Protein AF-A0A2N2K8C2-F1 (afdb_monomer_lite)

pLDDT: mean 81.45, std 14.17, range [36.5, 98.0]

Sequence (180 aa):
MDITVNGSLMTVSITGNYFSAGITYNNNYFTPGDLYINPTGWITTGTGPNYGNDTFNSNEGWSLVVTSQGVYHLDYSQIQFTEAPSGWYYRANQAWRGGATGDMLSEVDYSINDTGVSYTFDTAGLYLGNKFGLHWTMRCGNDVIEGLDPIPPVPEPATLLLLGLGLLGLGVASRKKFKK

Foldseek 3Di:
DDWDDDPQKIKDKDFDAQAVVADQDPNDGKHWFKKWKQLVAFDFPDDDPPSLATADDDVRRTFWIGDCFAIATFDPVFFDWADDDPPDDARTRAGGYTRGDDDGPWGWDWDIDRTIIMTIIGNVPVNRDQHMKMWTDMNNRRDIDMGDPGDDDDPDPCVVVVVVVVVVVVVVVVVVVPPD

Secondary structure (DSSP, 8-state):
-EEEEETTEEEEEEE-SSSTT-EEETTEEE----EEEETT-------STT-TT----GGGT--EEEETTEEEEEEEEEEEEP---TT-----S-EEEEEEEEEEEE-EEEEEETTEEEEEEE-TTS---SS-EEEEE-TT-S-EEE---PPPPPPPPTHHHHHHHHHHHHHHHHHHHS--

Radius of gyration: 21.63 Å; chains: 1; bounding box: 63×31×73 Å

Structure (mmCIF, N/CA/C/O backbone):
data_AF-A0A2N2K8C2-F1
#
_entry.id   AF-A0A2N2K8C2-F1
#
loop_
_atom_site.group_PDB
_atom_site.id
_atom_site.type_symbol
_atom_site.label_atom_id
_atom_site.label_alt_id
_atom_site.label_comp_id
_atom_site.label_asym_id
_atom_site.label_entity_id
_atom_site.label_seq_id
_atom_site.pdbx_PDB_ins_code
_atom_site.Cartn_x
_atom_site.Cartn_y
_atom_site.Cartn_z
_atom_site.occupancy
_atom_site.B_iso_or_equiv
_atom_site.auth_seq_id
_atom_site.auth_comp_id
_atom_site.auth_asym_id
_atom_site.auth_atom_id
_atom_site.pdbx_PDB_model_num
ATOM 1 N N . MET A 1 1 ? 4.049 9.753 3.220 1.00 84.81 1 MET A N 1
ATOM 2 C CA . MET A 1 1 ? 2.858 8.922 3.468 1.00 84.81 1 MET A CA 1
ATOM 3 C C . MET A 1 1 ? 2.288 9.373 4.788 1.00 84.81 1 MET A C 1
ATOM 5 O O . MET A 1 1 ? 3.036 9.432 5.755 1.00 84.81 1 MET A O 1
ATOM 9 N N . ASP A 1 2 ? 1.007 9.708 4.792 1.00 87.31 2 ASP A N 1
ATOM 10 C CA . ASP A 1 2 ? 0.255 10.155 5.956 1.00 87.31 2 ASP A CA 1
ATOM 11 C C . ASP A 1 2 ? -0.848 9.146 6.253 1.00 87.31 2 ASP A C 1
ATOM 13 O O . ASP A 1 2 ? -1.480 8.619 5.334 1.00 87.31 2 ASP A O 1
ATOM 17 N N . ILE A 1 3 ? -1.080 8.882 7.538 1.00 85.75 3 ILE A N 1
ATOM 18 C CA . ILE A 1 3 ? -2.105 7.937 7.980 1.00 85.75 3 ILE A CA 1
ATOM 19 C C . ILE A 1 3 ? -3.050 8.617 8.940 1.00 85.75 3 ILE A C 1
ATOM 21 O O . ILE A 1 3 ? -2.631 9.226 9.922 1.00 85.75 3 ILE A O 1
ATOM 25 N N . THR A 1 4 ? -4.338 8.453 8.672 1.00 88.50 4 THR A N 1
ATOM 26 C CA . THR A 1 4 ? -5.406 8.838 9.588 1.00 88.50 4 THR A CA 1
ATOM 27 C C . THR A 1 4 ? -6.192 7.597 9.974 1.00 88.50 4 THR A C 1
ATOM 29 O O . THR A 1 4 ? -6.599 6.828 9.108 1.00 88.50 4 THR A O 1
ATOM 32 N N . VAL A 1 5 ? -6.413 7.405 11.273 1.00 85.31 5 VAL A N 1
ATOM 33 C CA . VAL A 1 5 ? -7.253 6.324 11.803 1.00 85.31 5 VAL A CA 1
ATOM 34 C C . VAL A 1 5 ? -8.433 6.952 12.536 1.00 85.31 5 VAL A C 1
ATOM 36 O O . VAL A 1 5 ? -8.239 7.766 13.440 1.00 85.31 5 VAL A O 1
ATOM 39 N N . ASN A 1 6 ? -9.654 6.587 12.147 1.00 86.56 6 ASN A N 1
ATOM 40 C CA . ASN A 1 6 ? -10.889 7.016 12.800 1.00 86.56 6 ASN A CA 1
ATOM 41 C C . ASN A 1 6 ? -11.775 5.797 13.081 1.00 86.56 6 ASN A C 1
ATOM 43 O O . ASN A 1 6 ? -12.447 5.273 12.192 1.00 86.56 6 ASN A O 1
ATOM 47 N N . GLY A 1 7 ? -11.753 5.324 14.329 1.00 86.69 7 GLY A N 1
ATOM 48 C CA . GLY A 1 7 ? -12.358 4.041 14.677 1.00 86.69 7 GLY A CA 1
ATOM 49 C C . GLY A 1 7 ? -11.616 2.902 13.980 1.00 86.69 7 GLY A C 1
ATOM 50 O O . GLY A 1 7 ? -10.413 2.753 14.177 1.00 86.69 7 GLY A O 1
ATOM 51 N N . SER A 1 8 ? -12.330 2.115 13.175 1.00 89.62 8 SER A N 1
ATOM 52 C CA . SER A 1 8 ? -11.749 1.032 12.377 1.00 89.62 8 SER A CA 1
ATOM 53 C C . SER A 1 8 ? -11.373 1.454 10.953 1.00 89.62 8 SER A C 1
ATOM 55 O O . SER A 1 8 ? -10.674 0.711 10.271 1.00 89.62 8 SER A O 1
ATOM 57 N N . LEU A 1 9 ? -11.760 2.651 10.506 1.00 92.25 9 LEU A N 1
ATOM 58 C CA . LEU A 1 9 ? -11.375 3.157 9.191 1.00 92.25 9 LEU A CA 1
ATOM 59 C C . LEU A 1 9 ? -9.948 3.701 9.225 1.00 92.25 9 LEU A C 1
ATOM 61 O O . LEU A 1 9 ? -9.626 4.593 10.017 1.00 92.25 9 LEU A O 1
ATOM 65 N N . MET A 1 10 ? -9.111 3.181 8.334 1.00 91.81 10 MET A N 1
ATOM 66 C CA . MET A 1 10 ? -7.759 3.662 8.087 1.00 91.81 10 MET A CA 1
ATOM 67 C C . MET A 1 10 ? -7.702 4.305 6.710 1.00 91.81 10 MET A C 1
ATOM 69 O O . MET A 1 10 ? -8.059 3.678 5.717 1.00 91.81 10 MET A O 1
ATOM 73 N N . THR A 1 11 ? -7.202 5.534 6.657 1.00 93.88 11 THR A N 1
ATOM 74 C CA . THR A 1 11 ? -6.870 6.230 5.417 1.00 93.88 11 THR A CA 1
ATOM 75 C C . THR A 1 11 ? -5.360 6.352 5.311 1.00 93.88 11 THR A C 1
ATOM 77 O O . THR A 1 11 ? -4.728 6.969 6.170 1.00 93.88 11 THR A O 1
ATOM 80 N N . VAL A 1 12 ? -4.789 5.804 4.242 1.00 92.44 12 VAL A N 1
ATOM 81 C CA . VAL A 1 12 ? -3.376 5.944 3.880 1.00 92.44 12 VAL A CA 1
ATOM 82 C C . VAL A 1 12 ? -3.284 6.847 2.661 1.00 92.44 12 VAL A C 1
ATOM 84 O O . VAL A 1 12 ? -3.757 6.494 1.584 1.00 92.44 12 VAL A O 1
ATOM 87 N N . SER A 1 13 ? -2.679 8.017 2.840 1.00 91.81 13 SER A N 1
ATOM 88 C CA . SER A 1 13 ? -2.449 9.002 1.784 1.00 91.81 13 SER A CA 1
ATOM 89 C C . SER A 1 13 ? -0.971 9.058 1.426 1.00 91.81 13 SER A C 1
ATOM 91 O O . SER A 1 13 ? -0.103 9.230 2.283 1.00 91.81 13 SER A O 1
ATOM 93 N N . ILE A 1 14 ? -0.663 8.945 0.144 1.00 89.19 14 ILE A N 1
ATOM 94 C CA . ILE A 1 14 ? 0.683 9.144 -0.381 1.00 89.19 14 ILE A CA 1
ATOM 95 C C . ILE A 1 14 ? 0.620 10.345 -1.312 1.00 89.19 14 ILE A C 1
ATOM 97 O O . ILE A 1 14 ? -0.062 10.319 -2.333 1.00 89.19 14 ILE A O 1
ATOM 101 N N . THR A 1 15 ? 1.317 11.406 -0.923 1.00 86.56 15 THR A N 1
ATOM 102 C 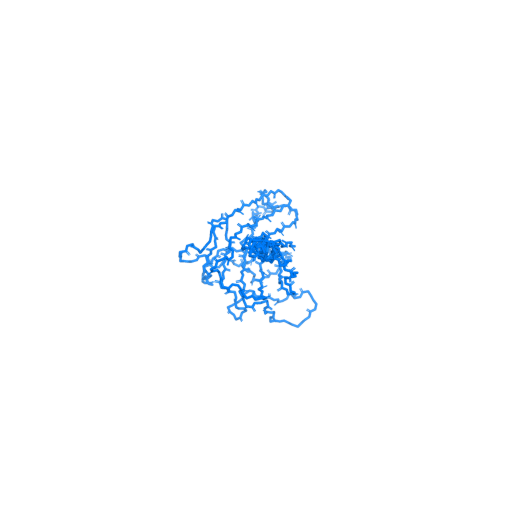CA . THR A 1 15 ? 1.398 12.655 -1.672 1.00 86.56 15 THR A CA 1
ATOM 103 C C . THR A 1 15 ? 2.717 12.736 -2.422 1.00 86.56 15 THR A C 1
ATOM 105 O O . THR A 1 15 ? 3.762 12.271 -1.962 1.00 86.56 15 THR A O 1
ATOM 108 N N . GLY A 1 16 ? 2.663 13.331 -3.602 1.00 79.75 16 GLY A N 1
ATOM 109 C CA . GLY A 1 16 ? 3.806 13.536 -4.474 1.00 79.75 16 GLY A CA 1
ATOM 110 C C . GLY A 1 16 ? 3.323 13.965 -5.849 1.00 79.75 16 GLY A C 1
ATOM 111 O O . GLY A 1 16 ? 2.142 14.224 -6.050 1.00 79.75 16 GLY A O 1
ATOM 112 N N . ASN A 1 17 ? 4.227 14.051 -6.812 1.00 71.12 17 ASN A N 1
ATOM 113 C CA . ASN A 1 17 ? 3.847 14.422 -8.171 1.00 71.12 17 ASN A CA 1
ATOM 114 C C . ASN A 1 17 ? 3.620 13.168 -9.026 1.00 71.12 17 ASN A C 1
ATOM 116 O O . ASN A 1 17 ? 4.231 12.130 -8.780 1.00 71.12 17 ASN A O 1
ATOM 120 N N . TYR A 1 18 ? 2.808 13.307 -10.078 1.00 66.56 18 TYR A N 1
ATOM 121 C CA . TYR A 1 18 ? 2.665 12.343 -11.179 1.00 66.56 18 TYR A CA 1
ATOM 122 C C . TYR A 1 18 ? 1.898 11.044 -10.865 1.00 66.56 18 TYR A C 1
ATOM 124 O O . TYR A 1 18 ? 2.200 9.987 -11.422 1.00 66.56 18 TYR A O 1
ATOM 132 N N . PHE A 1 19 ? 0.874 11.116 -10.011 1.00 70.88 19 PHE A N 1
ATOM 133 C CA . PHE A 1 19 ? 0.063 9.950 -9.645 1.00 70.88 19 PHE A CA 1
ATOM 134 C C . PHE A 1 19 ? -1.021 9.610 -10.692 1.00 70.88 19 PHE A C 1
ATOM 136 O O . PHE A 1 19 ? -0.957 8.523 -11.263 1.00 70.88 19 PHE A O 1
ATOM 143 N N . SER A 1 20 ? -1.979 10.496 -11.016 1.00 60.31 20 SER A N 1
ATOM 144 C CA . SER A 1 20 ? -3.108 10.115 -11.901 1.00 60.31 20 SER A CA 1
ATOM 145 C C . SER A 1 20 ? -2.798 9.968 -13.381 1.00 60.31 20 SER A C 1
ATOM 147 O O . SER A 1 20 ? -3.403 9.124 -14.036 1.00 60.31 20 SER A O 1
ATOM 149 N N . ALA A 1 21 ? -1.866 10.742 -13.930 1.00 57.12 21 ALA A N 1
ATOM 150 C CA . ALA A 1 21 ? -1.496 10.570 -15.331 1.00 57.12 21 ALA A CA 1
ATOM 151 C C . ALA A 1 21 ? -0.662 9.298 -15.563 1.00 57.12 21 ALA A C 1
ATOM 153 O O . ALA A 1 21 ? -0.541 8.856 -16.706 1.00 57.12 21 ALA A O 1
ATOM 154 N N . GLY A 1 22 ? -0.075 8.716 -14.507 1.00 61.22 22 GLY A N 1
ATOM 155 C CA . GLY A 1 22 ? 1.145 7.922 -14.622 1.00 61.22 22 GLY A CA 1
ATOM 156 C C . GLY A 1 22 ? 2.299 8.759 -15.193 1.00 61.22 22 GLY A C 1
ATOM 157 O O . GLY A 1 22 ? 2.111 9.838 -15.758 1.00 61.22 22 GLY A O 1
ATOM 158 N N . ILE A 1 23 ? 3.530 8.282 -15.067 1.00 62.56 23 ILE A N 1
ATOM 159 C CA . ILE A 1 23 ? 4.675 8.921 -15.721 1.00 62.56 23 ILE A CA 1
ATOM 160 C C . ILE A 1 23 ? 4.899 8.213 -17.047 1.00 62.56 23 ILE A C 1
ATOM 162 O O . ILE A 1 23 ? 5.149 7.011 -17.068 1.00 62.56 23 ILE A O 1
ATOM 166 N N . THR A 1 24 ? 4.852 8.954 -18.155 1.00 66.94 24 THR A N 1
ATOM 167 C CA . THR A 1 24 ? 5.461 8.489 -19.406 1.00 66.94 24 THR A CA 1
ATOM 168 C C . THR A 1 24 ? 6.840 9.111 -19.532 1.00 66.94 24 THR A C 1
ATOM 170 O O . THR A 1 24 ? 6.961 10.327 -19.668 1.00 66.94 24 THR A O 1
ATOM 173 N N . TYR A 1 25 ? 7.885 8.292 -19.517 1.00 60.19 25 TYR A N 1
ATOM 174 C CA . TYR A 1 25 ? 9.244 8.750 -19.791 1.00 60.19 25 TYR A CA 1
ATOM 175 C C . TYR A 1 25 ? 9.962 7.729 -20.675 1.00 60.19 25 TYR A C 1
ATOM 177 O O . TYR A 1 25 ? 9.934 6.532 -20.397 1.00 60.19 25 TYR A O 1
ATOM 185 N N . ASN A 1 26 ? 10.599 8.188 -21.758 1.00 63.97 26 ASN A N 1
ATOM 186 C CA . ASN A 1 26 ? 11.244 7.331 -22.766 1.00 63.97 26 ASN A CA 1
ATOM 187 C C . ASN A 1 26 ? 10.359 6.144 -23.206 1.00 63.97 26 ASN A C 1
ATOM 189 O O . ASN A 1 26 ? 10.808 5.001 -23.197 1.00 63.97 26 ASN A O 1
ATOM 193 N N . ASN A 1 27 ? 9.091 6.407 -23.548 1.00 69.81 27 ASN A N 1
ATOM 194 C CA . ASN A 1 27 ? 8.082 5.408 -23.946 1.00 69.81 27 ASN A CA 1
ATOM 195 C C . ASN A 1 27 ? 7.728 4.345 -22.884 1.00 69.81 27 ASN A C 1
ATOM 197 O O . ASN A 1 27 ? 7.052 3.371 -23.208 1.00 69.81 27 ASN A O 1
ATOM 201 N N . ASN A 1 28 ? 8.139 4.520 -21.626 1.00 62.94 28 ASN A N 1
ATOM 202 C CA . ASN A 1 28 ? 7.739 3.657 -20.517 1.00 62.94 28 ASN A CA 1
ATOM 203 C C . ASN A 1 28 ? 6.652 4.339 -19.693 1.00 62.94 28 ASN A C 1
ATOM 205 O O . ASN A 1 28 ? 6.811 5.501 -19.324 1.00 62.94 28 ASN A O 1
ATOM 209 N N . TYR A 1 29 ? 5.576 3.603 -19.410 1.00 71.25 29 TYR A N 1
ATOM 210 C CA . TYR A 1 29 ? 4.474 4.044 -18.561 1.00 71.25 29 TYR A CA 1
ATOM 211 C C . TYR A 1 29 ? 4.645 3.483 -17.146 1.00 71.25 29 TYR A C 1
ATOM 213 O O . TYR A 1 29 ? 4.725 2.263 -16.957 1.00 71.25 29 TYR A O 1
ATOM 221 N N . PHE A 1 30 ? 4.724 4.374 -16.162 1.00 72.06 30 PHE A N 1
ATOM 222 C CA . PHE A 1 30 ? 4.870 4.052 -14.747 1.00 72.06 30 PHE A CA 1
ATOM 223 C C . PHE A 1 30 ? 3.609 4.484 -14.009 1.00 72.06 30 PHE A C 1
ATOM 225 O O . PHE A 1 30 ? 3.202 5.641 -14.098 1.00 72.06 30 PHE A O 1
ATOM 232 N N . THR A 1 31 ? 2.996 3.561 -13.277 1.00 78.25 31 THR A N 1
ATOM 233 C CA . THR A 1 31 ? 1.792 3.830 -12.489 1.00 78.25 31 THR A CA 1
ATOM 234 C C . THR A 1 31 ? 2.087 3.708 -10.997 1.00 78.25 31 THR A C 1
ATOM 236 O O . THR A 1 31 ? 3.022 2.990 -10.618 1.00 78.25 31 THR A O 1
ATOM 239 N N . PRO A 1 32 ? 1.270 4.351 -10.146 1.00 84.06 32 PRO A N 1
ATOM 240 C CA . PRO A 1 32 ? 1.201 4.038 -8.724 1.00 84.06 32 PRO A CA 1
ATOM 241 C C . PRO A 1 32 ? 1.045 2.540 -8.472 1.00 84.06 32 PRO A C 1
ATOM 243 O O . PRO A 1 32 ? 0.396 1.835 -9.254 1.00 84.06 32 PRO A O 1
ATOM 246 N N . GLY A 1 33 ? 1.681 2.077 -7.400 1.00 89.50 33 GLY A N 1
ATOM 247 C CA . GLY A 1 33 ? 1.595 0.696 -6.957 1.00 89.50 33 GLY A CA 1
ATOM 248 C C . GLY A 1 33 ? 0.414 0.407 -6.039 1.00 89.50 33 GLY A C 1
ATOM 249 O O . GLY A 1 33 ? -0.376 1.298 -5.729 1.00 89.50 33 GLY A O 1
ATOM 250 N N . ASP A 1 34 ? 0.324 -0.841 -5.596 1.00 94.88 34 ASP A N 1
ATOM 251 C CA . ASP A 1 34 ? -0.555 -1.276 -4.508 1.00 94.88 34 ASP A CA 1
ATOM 252 C C . ASP A 1 34 ? 0.117 -1.029 -3.142 1.00 94.88 34 ASP A C 1
ATOM 254 O O . ASP A 1 34 ? 1.330 -0.818 -3.054 1.00 94.88 34 ASP A O 1
ATOM 258 N N . LEU A 1 35 ? -0.674 -1.020 -2.069 1.00 94.56 35 LEU A N 1
ATOM 259 C CA . LEU A 1 35 ? -0.188 -0.836 -0.700 1.00 94.56 35 LEU A CA 1
ATOM 260 C C . LEU A 1 35 ? -0.118 -2.195 0.006 1.00 94.56 35 LEU A C 1
ATOM 262 O O . LEU A 1 35 ? -1.106 -2.918 0.050 1.00 94.56 35 LEU A O 1
ATOM 266 N N . TYR A 1 36 ? 1.016 -2.530 0.610 1.00 94.81 36 TYR A N 1
ATOM 267 C CA . TYR A 1 36 ? 1.213 -3.802 1.310 1.00 94.81 36 TYR A CA 1
ATOM 268 C C . TYR A 1 36 ? 1.277 -3.580 2.814 1.00 94.81 36 TYR A C 1
ATOM 270 O O . TYR A 1 36 ? 1.831 -2.580 3.275 1.00 94.81 36 TYR A O 1
ATOM 278 N N . ILE A 1 37 ? 0.715 -4.518 3.578 1.00 92.75 37 ILE A N 1
ATOM 279 C CA . ILE A 1 37 ? 0.634 -4.429 5.038 1.00 92.75 37 ILE A CA 1
ATOM 280 C C . ILE A 1 37 ? 1.288 -5.656 5.671 1.00 92.75 37 ILE A C 1
ATOM 282 O O . ILE A 1 37 ? 0.984 -6.801 5.322 1.00 92.75 37 ILE A O 1
ATOM 286 N N . ASN A 1 38 ? 2.157 -5.402 6.646 1.00 91.19 38 ASN A N 1
ATOM 287 C CA . ASN A 1 38 ? 2.552 -6.384 7.645 1.00 91.19 38 ASN A CA 1
ATOM 288 C C . ASN A 1 38 ? 1.751 -6.109 8.934 1.00 91.19 38 ASN A C 1
ATOM 290 O O . ASN A 1 38 ? 2.040 -5.125 9.620 1.00 91.19 38 ASN A O 1
ATOM 294 N N . PRO A 1 39 ? 0.796 -6.973 9.319 1.00 87.75 39 PRO A N 1
ATOM 295 C CA . PRO A 1 39 ? -0.034 -6.789 10.514 1.00 87.75 39 PRO A CA 1
ATOM 296 C C . PRO A 1 39 ? 0.719 -6.798 11.851 1.00 87.75 39 PRO A C 1
ATOM 298 O O . PRO A 1 39 ? 0.144 -6.427 12.869 1.00 87.75 39 PRO A O 1
ATOM 301 N N . THR A 1 40 ? 1.966 -7.268 11.870 1.00 82.12 40 THR A N 1
ATOM 302 C CA . THR A 1 40 ? 2.776 -7.480 13.082 1.00 82.12 40 THR A CA 1
ATOM 303 C C . THR A 1 40 ? 3.866 -6.429 13.298 1.00 82.12 40 THR A C 1
ATOM 305 O O . THR A 1 40 ? 4.513 -6.424 14.346 1.00 82.12 40 THR A O 1
ATOM 308 N N . GLY A 1 41 ? 4.039 -5.508 12.347 1.00 76.75 41 GLY A N 1
ATOM 309 C CA . GLY A 1 41 ? 5.013 -4.419 12.418 1.00 76.75 41 GLY A CA 1
ATOM 310 C C . GLY A 1 41 ? 6.042 -4.479 11.297 1.00 76.75 41 GLY A C 1
ATOM 311 O O . GLY A 1 41 ? 6.223 -5.504 10.656 1.00 76.75 41 GLY A O 1
ATOM 312 N N . TRP A 1 42 ? 6.716 -3.362 11.040 1.00 72.25 42 TRP A N 1
ATOM 313 C CA . TRP A 1 42 ? 7.756 -3.310 10.016 1.00 72.25 42 TRP A CA 1
ATOM 314 C C . TRP A 1 42 ? 9.038 -3.985 10.519 1.00 72.25 42 TRP A C 1
ATOM 316 O O . TRP A 1 42 ? 9.630 -3.549 11.508 1.00 72.25 42 TRP A O 1
ATOM 326 N N . ILE A 1 43 ? 9.451 -5.059 9.845 1.00 69.38 43 ILE A N 1
ATOM 327 C CA . ILE A 1 43 ? 10.708 -5.764 10.100 1.00 69.38 43 ILE A CA 1
ATOM 328 C C . ILE A 1 43 ? 11.650 -5.408 8.952 1.00 69.38 43 ILE A C 1
ATOM 330 O O . ILE A 1 43 ? 11.511 -5.961 7.869 1.00 69.38 43 ILE A O 1
ATOM 334 N N . THR A 1 44 ? 12.600 -4.497 9.171 1.00 60.69 44 THR A N 1
ATOM 335 C CA . THR A 1 44 ? 13.664 -4.259 8.188 1.00 60.69 44 THR A CA 1
ATOM 336 C C . THR A 1 44 ? 14.789 -5.257 8.393 1.00 60.69 44 THR A C 1
ATOM 338 O O . THR A 1 44 ? 15.384 -5.352 9.471 1.00 60.69 44 THR A O 1
ATOM 341 N N . THR A 1 45 ? 15.140 -5.992 7.343 1.00 56.69 45 THR A N 1
ATOM 342 C CA . THR A 1 45 ? 16.397 -6.741 7.309 1.00 56.69 45 THR A CA 1
ATOM 343 C C . THR A 1 45 ? 17.477 -5.880 6.660 1.00 56.69 45 THR A C 1
ATOM 345 O O . THR A 1 45 ? 17.818 -6.056 5.499 1.00 56.69 45 THR A O 1
ATOM 348 N N . GLY A 1 46 ? 18.037 -4.916 7.400 1.00 54.44 46 GLY A N 1
ATOM 349 C CA . GLY A 1 46 ? 19.093 -4.055 6.861 1.00 54.44 46 GLY A CA 1
ATOM 350 C C . GLY A 1 46 ? 19.881 -3.277 7.914 1.00 54.44 46 GLY A C 1
ATOM 351 O O . GLY A 1 46 ? 19.363 -2.903 8.961 1.00 54.44 46 GLY A O 1
ATOM 352 N N . THR A 1 47 ? 21.157 -3.008 7.627 1.00 44.47 47 THR A N 1
ATOM 353 C CA . THR A 1 47 ? 22.023 -2.146 8.446 1.00 44.47 47 THR A CA 1
ATOM 354 C C . THR A 1 47 ? 22.380 -0.877 7.666 1.00 44.47 47 THR A C 1
ATOM 356 O O . THR A 1 47 ? 23.168 -0.952 6.724 1.00 44.47 47 THR A O 1
ATOM 359 N N . GLY A 1 48 ? 21.843 0.288 8.049 1.00 45.28 48 GLY A N 1
ATOM 360 C CA . GLY A 1 48 ? 22.305 1.597 7.555 1.00 45.28 48 GLY A CA 1
ATOM 361 C C . GLY A 1 48 ? 21.208 2.660 7.367 1.00 45.28 48 GLY A C 1
ATOM 362 O O . GLY A 1 48 ? 20.027 2.326 7.313 1.00 45.28 48 GLY A O 1
ATOM 363 N N . PRO A 1 49 ? 21.577 3.953 7.260 1.00 36.50 49 PRO A N 1
ATOM 364 C CA . PRO A 1 49 ? 20.636 5.017 6.919 1.00 36.50 49 PRO A CA 1
ATOM 365 C C . PRO A 1 49 ? 20.136 4.858 5.474 1.00 36.50 49 PRO A C 1
ATOM 367 O O . PRO A 1 49 ? 20.916 4.575 4.567 1.00 36.50 49 PRO A O 1
ATOM 370 N N . ASN A 1 50 ? 18.838 5.092 5.263 1.00 47.06 50 ASN A N 1
ATOM 371 C CA . ASN A 1 50 ? 18.139 5.082 3.967 1.00 47.06 50 ASN A CA 1
ATOM 372 C C . ASN A 1 50 ? 17.912 3.717 3.290 1.00 47.06 50 ASN A C 1
ATOM 374 O O . ASN A 1 50 ? 17.483 3.731 2.139 1.00 47.06 50 ASN A O 1
ATOM 378 N N . TYR A 1 51 ? 18.181 2.583 3.959 1.00 57.12 51 TYR A N 1
ATOM 379 C CA . TYR A 1 51 ? 17.806 1.222 3.517 1.00 57.12 51 TYR A CA 1
ATOM 380 C C . TYR A 1 51 ? 17.932 0.978 1.996 1.00 57.12 51 TYR A C 1
ATOM 382 O O . TYR A 1 51 ? 17.072 0.381 1.360 1.00 57.12 51 TYR A O 1
ATOM 390 N N . GLY A 1 52 ? 19.019 1.464 1.382 1.00 54.38 52 GLY A N 1
ATOM 391 C CA . GLY A 1 52 ? 19.165 1.477 -0.081 1.00 54.38 52 GLY A CA 1
ATOM 392 C C . GLY A 1 52 ? 19.276 0.091 -0.728 1.00 54.38 52 GLY A C 1
ATOM 393 O O . GLY A 1 52 ? 19.221 -0.001 -1.949 1.00 54.38 52 GLY A O 1
ATOM 394 N N . ASN A 1 53 ? 19.422 -0.956 0.093 1.00 58.59 53 ASN A N 1
ATOM 395 C CA . ASN A 1 53 ? 19.566 -2.356 -0.306 1.00 58.59 53 ASN A CA 1
ATOM 396 C C . ASN A 1 53 ? 18.475 -3.260 0.293 1.00 58.59 53 ASN A C 1
ATOM 398 O O . ASN A 1 53 ? 18.667 -4.474 0.324 1.00 58.59 53 ASN A O 1
ATOM 402 N N . ASP A 1 54 ? 17.391 -2.693 0.828 1.00 71.19 54 ASP A N 1
ATOM 403 C CA . ASP A 1 54 ? 16.276 -3.515 1.300 1.00 71.19 54 ASP A CA 1
ATOM 404 C C . ASP A 1 54 ? 15.587 -4.222 0.123 1.00 71.19 54 ASP A C 1
ATOM 406 O O . ASP A 1 54 ? 15.675 -3.761 -1.020 1.00 71.19 54 ASP A O 1
ATOM 410 N N . THR A 1 55 ? 14.922 -5.344 0.375 1.00 78.25 55 THR A N 1
ATOM 411 C CA . THR A 1 55 ? 14.220 -6.138 -0.641 1.00 78.25 55 THR A CA 1
ATOM 412 C C . THR A 1 55 ? 12.908 -6.647 -0.087 1.00 78.25 55 THR A C 1
ATOM 414 O O . THR A 1 55 ? 12.925 -7.381 0.892 1.00 78.25 55 THR A O 1
ATOM 417 N N . PHE A 1 56 ? 11.803 -6.395 -0.784 1.00 86.69 56 PHE A N 1
ATOM 418 C CA . PHE A 1 56 ? 10.503 -6.914 -0.383 1.00 86.69 56 PHE A CA 1
ATOM 419 C C . PHE A 1 56 ? 10.495 -8.443 -0.461 1.00 86.69 56 PHE A C 1
ATOM 421 O O . PHE A 1 56 ? 10.579 -9.020 -1.552 1.00 86.69 56 PHE A O 1
ATOM 428 N N . ASN A 1 57 ? 10.402 -9.121 0.683 1.00 86.19 57 ASN A N 1
ATOM 429 C CA . ASN A 1 57 ? 10.513 -10.579 0.728 1.00 86.19 57 ASN A CA 1
ATOM 430 C C . ASN A 1 57 ? 9.585 -11.247 1.756 1.00 86.19 57 ASN A C 1
ATOM 432 O O . ASN A 1 57 ? 8.953 -10.608 2.596 1.00 86.19 57 ASN A O 1
ATOM 436 N N . SER A 1 58 ? 9.465 -12.575 1.667 1.00 85.12 58 SER A N 1
ATOM 437 C CA . SER A 1 58 ? 8.535 -13.363 2.489 1.00 85.12 58 SER A CA 1
ATOM 438 C C . SER A 1 58 ? 8.914 -13.465 3.963 1.00 85.12 58 SER A C 1
ATOM 440 O O . SER A 1 58 ? 8.070 -13.817 4.782 1.00 85.12 58 SER A O 1
ATOM 442 N N . ASN A 1 59 ? 10.161 -13.164 4.325 1.00 83.38 59 ASN A N 1
ATOM 443 C CA . ASN A 1 59 ? 10.617 -13.232 5.715 1.00 83.38 59 ASN A CA 1
ATOM 444 C C . ASN A 1 59 ? 10.274 -11.963 6.506 1.00 83.38 59 ASN A C 1
ATOM 446 O O . ASN A 1 59 ? 10.405 -11.952 7.727 1.00 83.38 59 ASN A O 1
ATOM 450 N N . GLU A 1 60 ? 9.824 -10.911 5.824 1.00 81.12 60 GLU A N 1
ATOM 451 C CA . GLU A 1 60 ? 9.502 -9.617 6.426 1.00 81.12 60 GLU A CA 1
ATOM 452 C C . GLU A 1 60 ? 8.090 -9.554 6.990 1.00 81.12 60 GLU A C 1
ATOM 454 O O . GLU A 1 60 ? 7.763 -8.557 7.615 1.00 81.12 60 GLU A O 1
ATOM 459 N N . GLY A 1 61 ? 7.266 -10.593 6.798 1.00 86.62 61 GLY A N 1
ATOM 460 C CA . GLY A 1 61 ? 5.944 -10.732 7.417 1.00 86.62 61 GLY A CA 1
ATOM 461 C C . GLY A 1 61 ? 4.795 -9.995 6.719 1.00 86.62 61 GLY A C 1
ATOM 462 O O . GLY A 1 61 ? 3.714 -9.879 7.301 1.00 86.62 61 GLY A O 1
ATOM 463 N N . TRP A 1 62 ? 4.987 -9.506 5.489 1.00 91.00 62 TRP A N 1
ATOM 464 C CA . TRP A 1 62 ? 3.888 -8.967 4.682 1.00 91.00 62 TRP A CA 1
ATOM 465 C C . TRP A 1 62 ? 2.850 -10.057 4.411 1.00 91.00 62 TRP A C 1
ATOM 467 O O . TRP A 1 62 ? 3.186 -11.180 4.036 1.00 91.00 62 TRP A O 1
ATOM 477 N N . SER A 1 63 ? 1.575 -9.745 4.621 1.00 93.94 63 SER A N 1
ATOM 478 C CA . SER A 1 63 ? 0.512 -10.752 4.491 1.00 93.94 63 SER A CA 1
ATOM 479 C C . SER A 1 63 ? -0.789 -10.222 3.910 1.00 93.94 63 SER A C 1
ATOM 481 O O . SER A 1 63 ? -1.663 -11.025 3.571 1.00 93.94 63 SER A O 1
ATOM 483 N N . LEU A 1 64 ? -0.910 -8.902 3.747 1.00 95.81 64 LEU A N 1
ATOM 484 C CA . LEU A 1 64 ? -2.055 -8.266 3.108 1.00 95.81 64 LEU A CA 1
ATOM 485 C C . LEU A 1 64 ? -1.598 -7.332 1.990 1.00 95.81 64 LEU A C 1
ATOM 487 O O . LEU A 1 64 ? -0.533 -6.712 2.073 1.00 95.81 64 LEU A O 1
ATOM 491 N N . VAL A 1 65 ? -2.459 -7.185 0.990 1.00 97.44 65 VAL A N 1
ATOM 492 C CA . VAL A 1 65 ? -2.346 -6.168 -0.055 1.00 97.44 65 VAL A CA 1
ATOM 493 C C . VAL A 1 65 ? -3.657 -5.407 -0.186 1.00 97.44 65 VAL A C 1
ATOM 495 O O . VAL A 1 65 ? -4.744 -5.982 -0.170 1.00 97.44 65 VAL A O 1
ATOM 498 N N . VAL A 1 66 ? -3.538 -4.094 -0.312 1.00 97.19 66 VAL A N 1
ATOM 499 C CA . VAL A 1 66 ? -4.613 -3.146 -0.558 1.00 97.19 66 VAL A CA 1
ATOM 500 C C . VAL A 1 66 ? -4.471 -2.664 -1.993 1.00 97.19 66 VAL A C 1
ATOM 502 O O . VAL A 1 66 ? -3.511 -1.981 -2.358 1.00 97.19 66 VAL A O 1
ATOM 505 N N . THR A 1 67 ? -5.445 -3.040 -2.809 1.00 95.94 67 THR A N 1
ATOM 506 C CA . THR A 1 67 ? -5.535 -2.654 -4.217 1.00 95.94 67 THR A CA 1
ATOM 507 C C . THR A 1 67 ? -6.603 -1.578 -4.394 1.00 95.94 67 THR A C 1
ATOM 509 O O . THR A 1 67 ? -7.353 -1.264 -3.471 1.00 95.94 67 THR A O 1
ATOM 512 N N . SER A 1 68 ? -6.751 -1.068 -5.616 1.00 93.19 68 SER A N 1
ATOM 513 C CA . SER A 1 68 ? -7.894 -0.209 -5.975 1.00 93.19 68 SER A CA 1
ATOM 514 C C . SER A 1 68 ? -9.271 -0.879 -5.839 1.00 93.19 68 SER A C 1
ATOM 516 O O . SER A 1 68 ? -10.276 -0.187 -5.938 1.00 93.19 68 SER A O 1
ATOM 518 N N . GLN A 1 69 ? -9.330 -2.204 -5.654 1.00 94.94 69 GLN A N 1
ATOM 519 C CA . GLN A 1 69 ? -10.579 -2.974 -5.619 1.00 94.94 69 GLN A CA 1
ATOM 520 C C . GLN A 1 69 ? -10.929 -3.522 -4.235 1.00 94.94 69 GLN A C 1
ATOM 522 O O . GLN A 1 69 ? -12.034 -4.014 -4.049 1.00 94.94 69 GLN A O 1
ATOM 527 N N . GLY A 1 70 ? -9.992 -3.515 -3.286 1.00 96.88 70 GLY A N 1
ATOM 528 C CA . GLY A 1 70 ? -10.197 -4.152 -1.988 1.00 96.88 70 GLY A CA 1
ATOM 529 C C . GLY A 1 70 ? -8.902 -4.542 -1.288 1.00 96.88 70 GLY A C 1
ATOM 530 O O . GLY A 1 70 ? -7.806 -4.445 -1.857 1.00 96.88 70 GLY A O 1
ATOM 531 N N . VAL A 1 71 ? -9.061 -5.012 -0.053 1.00 97.88 71 VAL A N 1
ATOM 532 C CA . VAL A 1 71 ? -8.012 -5.634 0.759 1.00 97.88 71 VAL A CA 1
ATOM 533 C C . VAL A 1 71 ? -8.072 -7.149 0.597 1.00 97.88 71 VAL A C 1
ATOM 535 O O . VAL A 1 71 ? -9.146 -7.738 0.707 1.00 97.88 71 VAL A O 1
ATOM 538 N N . TYR A 1 72 ? -6.922 -7.781 0.382 1.00 98.00 72 TYR A N 1
ATOM 539 C CA . TYR A 1 72 ? -6.793 -9.219 0.147 1.00 98.00 72 TYR A CA 1
ATOM 540 C C . TYR A 1 72 ? -5.628 -9.804 0.940 1.00 98.00 72 TYR A C 1
ATOM 542 O O . TYR A 1 72 ? -4.734 -9.079 1.389 1.00 98.00 72 TYR A O 1
ATOM 550 N N . HIS A 1 73 ? -5.607 -11.131 1.057 1.00 96.94 73 HIS A N 1
ATOM 551 C CA . HIS A 1 73 ? -4.390 -11.833 1.441 1.00 96.94 73 HIS A CA 1
ATOM 552 C C . HIS A 1 73 ? -3.324 -11.696 0.352 1.00 96.94 73 HIS A C 1
ATOM 554 O O . HIS A 1 73 ? -3.642 -11.584 -0.834 1.00 96.94 73 HIS A O 1
ATOM 560 N N . LEU A 1 74 ? -2.061 -11.710 0.777 1.00 96.81 74 LEU A N 1
ATOM 561 C CA . LEU A 1 74 ? -0.907 -11.603 -0.104 1.00 96.81 74 LEU A CA 1
ATOM 562 C C . LEU A 1 74 ? -0.407 -12.983 -0.558 1.00 96.81 74 LEU A C 1
ATOM 564 O O . LEU A 1 74 ? -0.037 -13.822 0.263 1.00 96.81 74 LEU A O 1
ATOM 568 N N . ASP A 1 75 ? -0.312 -13.179 -1.869 1.00 96.56 75 ASP A N 1
ATOM 569 C CA . ASP A 1 75 ? 0.410 -14.266 -2.527 1.00 96.56 75 ASP A CA 1
ATOM 570 C C . ASP A 1 75 ? 1.679 -13.721 -3.193 1.00 96.56 75 ASP A C 1
ATOM 572 O O . ASP A 1 75 ? 1.634 -13.059 -4.233 1.00 96.56 75 ASP A O 1
ATOM 576 N N . TYR A 1 76 ? 2.833 -14.047 -2.60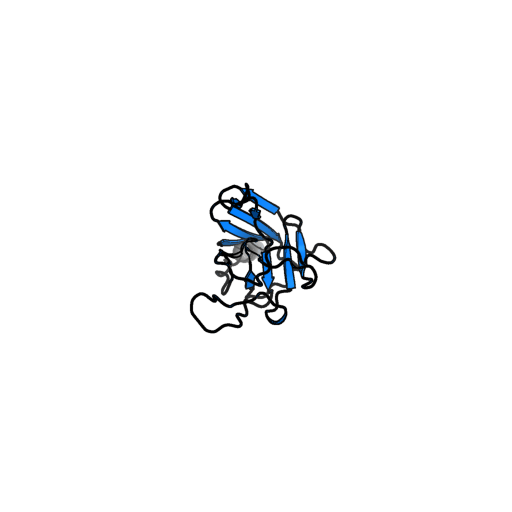9 1.00 94.50 76 TYR A N 1
ATOM 577 C CA . TYR A 1 76 ? 4.139 -13.606 -3.099 1.00 94.50 76 TYR A CA 1
ATOM 578 C C . TYR A 1 76 ? 4.447 -14.045 -4.535 1.00 94.50 76 TYR A C 1
ATOM 580 O O . TYR A 1 76 ? 5.215 -13.374 -5.222 1.00 94.50 76 TYR A O 1
ATOM 588 N N . SER A 1 77 ? 3.853 -15.142 -5.012 1.00 94.94 77 SER A N 1
ATOM 589 C CA . SER A 1 77 ? 4.074 -15.630 -6.378 1.00 94.94 77 SER A CA 1
ATOM 590 C C . SER A 1 77 ? 3.405 -14.762 -7.449 1.00 94.94 77 SER A C 1
ATOM 592 O O . SER A 1 77 ? 3.762 -14.851 -8.623 1.00 94.94 77 SER A O 1
ATOM 594 N N . GLN A 1 78 ? 2.463 -13.905 -7.047 1.00 95.31 78 GLN A N 1
ATOM 595 C CA . GLN A 1 78 ? 1.702 -13.023 -7.932 1.00 95.31 78 GLN A CA 1
ATOM 596 C C . GLN A 1 78 ? 2.138 -11.554 -7.831 1.00 95.31 78 GLN A C 1
ATOM 598 O O . GLN A 1 78 ? 1.493 -10.676 -8.412 1.00 95.31 78 GLN A O 1
ATOM 603 N N . ILE A 1 79 ? 3.216 -11.274 -7.093 1.00 95.38 79 ILE A N 1
ATOM 604 C CA . ILE A 1 79 ? 3.776 -9.930 -6.960 1.00 95.38 79 ILE A CA 1
ATOM 605 C C . ILE A 1 79 ? 4.564 -9.567 -8.217 1.00 95.38 79 ILE A C 1
ATOM 607 O O . ILE A 1 79 ? 5.392 -10.328 -8.719 1.00 95.38 79 ILE A O 1
ATOM 611 N N . GLN A 1 80 ? 4.340 -8.349 -8.691 1.00 94.19 80 GLN A N 1
ATOM 612 C CA . GLN A 1 80 ? 5.192 -7.675 -9.653 1.00 94.19 80 GLN A CA 1
ATOM 613 C C . GLN A 1 80 ? 6.199 -6.811 -8.897 1.00 94.19 80 GLN A C 1
ATOM 615 O O . GLN A 1 80 ? 5.833 -5.960 -8.079 1.00 94.19 80 GLN A O 1
ATOM 620 N N . PHE A 1 81 ? 7.477 -7.036 -9.189 1.00 92.25 81 PHE A N 1
ATOM 621 C CA . PHE A 1 81 ? 8.585 -6.320 -8.570 1.00 92.25 81 PHE A CA 1
ATOM 622 C C . PHE A 1 81 ? 9.042 -5.140 -9.422 1.00 92.25 81 PHE A C 1
ATOM 624 O O . PHE A 1 81 ? 8.791 -5.091 -10.628 1.00 92.25 81 PHE A O 1
ATOM 631 N N . THR A 1 82 ? 9.641 -4.151 -8.764 1.00 88.94 82 THR A N 1
ATOM 632 C CA . THR A 1 82 ? 10.118 -2.927 -9.400 1.00 88.94 82 THR A CA 1
ATOM 633 C C . THR A 1 82 ? 11.106 -3.216 -10.514 1.00 88.94 82 THR A C 1
ATOM 635 O O . THR A 1 82 ? 11.967 -4.092 -10.421 1.00 88.94 82 THR A O 1
ATOM 638 N N . GLU A 1 83 ? 11.002 -2.421 -11.568 1.00 85.62 83 GLU A N 1
ATOM 639 C CA . GLU A 1 83 ? 11.850 -2.495 -12.744 1.00 85.62 83 GLU A CA 1
ATOM 640 C C . GLU A 1 83 ? 12.065 -1.093 -13.312 1.00 85.62 83 GLU A C 1
ATOM 642 O O . GLU A 1 83 ? 11.174 -0.238 -13.285 1.00 85.62 83 GLU A O 1
ATOM 647 N N . ALA A 1 84 ? 13.251 -0.850 -13.861 1.00 79.75 84 ALA A N 1
ATOM 648 C CA . ALA A 1 84 ? 13.557 0.398 -14.542 1.00 79.75 84 ALA A CA 1
ATOM 649 C C . ALA A 1 84 ? 14.370 0.142 -15.820 1.00 79.75 84 ALA A C 1
ATOM 651 O O . ALA A 1 84 ? 15.075 -0.869 -15.914 1.00 79.75 84 ALA A O 1
ATOM 652 N N . PRO A 1 85 ? 14.307 1.052 -16.811 1.00 79.44 85 PRO A N 1
ATOM 653 C CA . PRO A 1 85 ? 15.152 0.971 -17.994 1.00 79.44 85 PRO A CA 1
ATOM 654 C C . PRO A 1 85 ? 16.647 0.982 -17.648 1.00 79.44 85 PRO A C 1
ATOM 656 O O . PRO A 1 85 ? 17.073 1.502 -16.616 1.00 79.44 85 PRO A O 1
ATOM 659 N N . SER A 1 86 ? 17.468 0.455 -18.560 1.00 79.50 86 SER A N 1
ATOM 660 C CA . SER A 1 86 ? 18.926 0.467 -18.400 1.00 79.50 86 SER A CA 1
ATOM 661 C C . SER A 1 86 ? 19.456 1.892 -18.177 1.00 79.50 86 SER A C 1
ATOM 663 O O . SER A 1 86 ? 19.068 2.823 -18.885 1.00 79.50 86 SER A O 1
ATOM 665 N N . GLY A 1 87 ? 20.339 2.056 -17.186 1.00 77.75 87 GLY A N 1
ATOM 666 C CA . GLY A 1 87 ? 20.957 3.340 -16.831 1.00 77.75 87 GLY A CA 1
ATOM 667 C C . GLY A 1 87 ? 20.196 4.176 -15.796 1.00 77.75 87 GLY A C 1
ATOM 668 O O . GLY A 1 87 ? 20.646 5.273 -15.474 1.00 77.75 87 GLY A O 1
ATOM 669 N N . TRP A 1 88 ? 19.075 3.683 -15.263 1.00 76.44 88 TRP A N 1
ATOM 670 C CA . TRP A 1 88 ? 18.305 4.370 -14.225 1.00 76.44 88 TRP A CA 1
ATOM 671 C C . TRP A 1 88 ? 18.701 3.925 -12.826 1.00 76.44 88 TRP A C 1
ATOM 673 O O . TRP A 1 88 ? 18.964 2.747 -12.585 1.00 76.44 88 TRP A O 1
ATOM 683 N N . TYR A 1 89 ? 18.676 4.871 -11.891 1.00 79.06 89 TYR A N 1
ATOM 684 C CA . TYR A 1 89 ? 18.769 4.568 -10.471 1.00 79.06 89 TYR A CA 1
ATOM 685 C C . TYR A 1 89 ? 17.385 4.207 -9.941 1.00 79.06 89 TYR A C 1
ATOM 687 O O . TYR A 1 89 ? 16.466 5.023 -9.999 1.00 79.06 89 TYR A O 1
ATOM 695 N N . TYR A 1 90 ? 17.253 2.990 -9.424 1.00 82.62 90 TYR A N 1
ATOM 696 C CA . TYR A 1 90 ? 16.049 2.515 -8.757 1.00 82.62 90 TYR A CA 1
ATOM 697 C C . TYR A 1 90 ? 16.371 1.494 -7.671 1.00 82.62 90 TYR A C 1
ATOM 699 O O . TYR A 1 90 ? 17.442 0.882 -7.689 1.00 82.62 90 TYR A O 1
ATOM 707 N N . ARG A 1 91 ? 15.430 1.288 -6.745 1.00 83.12 91 ARG A N 1
ATOM 708 C CA . ARG A 1 91 ? 15.466 0.166 -5.805 1.00 83.12 91 ARG A CA 1
ATOM 709 C C . ARG A 1 91 ? 14.823 -1.050 -6.464 1.00 83.12 91 ARG A C 1
ATOM 711 O O . ARG A 1 91 ? 13.629 -1.039 -6.761 1.00 83.12 91 ARG A O 1
ATOM 718 N N . ALA A 1 92 ? 15.628 -2.076 -6.722 1.00 84.88 92 ALA A N 1
ATOM 719 C CA . ALA A 1 92 ? 15.171 -3.343 -7.287 1.00 84.88 92 ALA A CA 1
ATOM 720 C C . ALA A 1 92 ? 14.503 -4.229 -6.222 1.00 84.88 92 ALA A C 1
ATOM 722 O O . ALA A 1 92 ? 14.725 -4.046 -5.025 1.00 84.88 92 ALA A O 1
ATOM 723 N N . ASN A 1 93 ? 13.727 -5.222 -6.669 1.00 88.00 93 ASN A N 1
ATOM 724 C CA . ASN A 1 93 ? 13.065 -6.214 -5.810 1.00 88.00 93 AS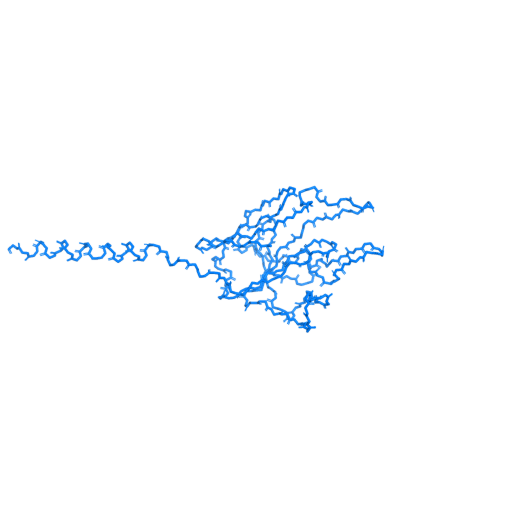N A CA 1
ATOM 725 C C . ASN A 1 93 ? 12.138 -5.595 -4.750 1.00 88.00 93 ASN A C 1
ATOM 727 O O . ASN A 1 93 ? 12.079 -6.067 -3.619 1.00 88.00 93 ASN A O 1
ATOM 731 N N . GLN A 1 94 ? 11.422 -4.533 -5.108 1.00 89.31 94 GLN A N 1
ATOM 732 C CA . GLN A 1 94 ? 10.387 -3.930 -4.267 1.00 89.31 94 GLN A CA 1
ATOM 733 C C . GLN A 1 94 ? 9.022 -4.307 -4.837 1.00 89.31 94 GLN A C 1
ATOM 735 O O . GLN A 1 94 ? 8.856 -4.300 -6.058 1.00 89.31 94 GLN A O 1
ATOM 740 N N . ALA A 1 95 ? 8.055 -4.672 -4.000 1.00 92.31 95 ALA A N 1
ATOM 741 C CA . ALA A 1 95 ? 6.731 -5.038 -4.484 1.00 92.31 95 ALA A CA 1
ATOM 742 C C . ALA A 1 95 ? 5.974 -3.777 -4.901 1.00 92.31 95 ALA A C 1
ATOM 744 O O . ALA A 1 95 ? 5.591 -2.970 -4.063 1.00 92.31 95 ALA A O 1
ATOM 745 N N . TRP A 1 96 ? 5.732 -3.596 -6.200 1.00 92.12 96 TRP A N 1
ATOM 746 C CA . TRP A 1 96 ? 4.980 -2.428 -6.661 1.00 92.12 96 TRP A CA 1
ATOM 747 C C . TRP A 1 96 ? 3.528 -2.766 -6.978 1.00 92.12 96 TRP A C 1
ATOM 749 O O . TRP A 1 96 ? 2.679 -1.900 -6.838 1.00 92.12 96 TRP A O 1
ATOM 759 N N . ARG A 1 97 ? 3.180 -3.998 -7.376 1.00 93.62 97 ARG A N 1
ATOM 760 C CA . ARG A 1 97 ? 1.784 -4.335 -7.716 1.00 93.62 97 ARG A CA 1
ATOM 761 C C . ARG A 1 97 ? 1.464 -5.818 -7.594 1.00 93.62 97 ARG A C 1
ATOM 763 O O . ARG A 1 97 ? 2.333 -6.653 -7.825 1.00 93.62 97 ARG A O 1
ATOM 770 N N . GLY A 1 98 ? 0.198 -6.139 -7.356 1.00 95.31 98 GLY A N 1
ATOM 771 C CA . GLY A 1 98 ? -0.318 -7.501 -7.419 1.00 95.31 98 GLY A CA 1
ATOM 772 C C . GLY A 1 98 ? -0.213 -8.245 -6.095 1.00 95.31 98 GLY A C 1
ATOM 773 O O . GLY A 1 98 ? -0.178 -7.651 -5.024 1.00 95.31 98 GLY A O 1
ATOM 774 N N . GLY A 1 99 ? -0.236 -9.572 -6.169 1.00 96.56 99 GLY A N 1
ATOM 775 C CA . GLY A 1 99 ? -0.256 -10.415 -4.977 1.00 96.56 99 GLY A CA 1
ATOM 776 C C . GLY A 1 99 ? -1.628 -10.581 -4.315 1.00 96.56 99 GLY A C 1
ATOM 777 O O . GLY A 1 99 ? -1.714 -11.272 -3.310 1.00 96.56 99 GLY A O 1
ATOM 778 N N . ALA A 1 100 ? -2.704 -9.989 -4.841 1.00 97.44 100 ALA A N 1
ATOM 779 C CA . ALA A 1 100 ? -4.041 -10.156 -4.271 1.00 97.44 100 ALA A CA 1
ATOM 780 C C . ALA A 1 100 ? -4.578 -11.570 -4.533 1.00 97.44 100 ALA A C 1
ATOM 782 O O . ALA A 1 100 ? -4.726 -11.972 -5.687 1.00 97.44 100 ALA A O 1
ATOM 783 N N . THR A 1 101 ? -4.895 -12.311 -3.470 1.00 97.19 101 THR A N 1
ATOM 784 C CA . THR A 1 101 ? -5.436 -13.672 -3.564 1.00 97.19 101 THR A CA 1
ATOM 785 C C . THR A 1 101 ? -6.614 -13.902 -2.618 1.00 97.19 101 THR A C 1
ATOM 787 O O . THR A 1 101 ? -6.743 -13.245 -1.582 1.00 97.19 101 THR A O 1
ATOM 790 N N . GLY A 1 102 ? -7.444 -14.889 -2.959 1.00 95.56 102 GLY A N 1
ATOM 791 C CA . GLY A 1 102 ? -8.599 -15.297 -2.165 1.00 95.56 102 GLY A CA 1
ATOM 792 C C . GLY A 1 102 ? -9.761 -14.304 -2.198 1.00 95.56 102 GLY A C 1
ATOM 793 O O . GLY A 1 102 ? -9.897 -13.504 -3.125 1.00 95.56 102 GLY A O 1
ATOM 794 N N . ASP A 1 103 ? -10.616 -14.403 -1.182 1.00 96.50 103 ASP A N 1
ATOM 795 C CA . ASP A 1 103 ? -11.779 -13.534 -1.022 1.00 96.50 103 ASP A CA 1
ATOM 796 C C . ASP A 1 103 ? -11.372 -12.142 -0.520 1.00 96.50 103 ASP A C 1
ATOM 798 O O . ASP A 1 103 ? -10.397 -11.979 0.219 1.00 96.50 103 ASP A O 1
ATOM 802 N N . MET A 1 104 ? -12.150 -11.129 -0.908 1.00 96.81 104 MET A N 1
ATOM 803 C CA . MET A 1 104 ? -11.968 -9.761 -0.425 1.00 96.81 104 MET A CA 1
ATOM 804 C C . MET A 1 104 ? -12.239 -9.691 1.082 1.00 96.81 104 MET A C 1
ATOM 806 O O . MET A 1 104 ? -13.303 -10.091 1.553 1.00 96.81 104 MET A O 1
ATOM 810 N N . LEU A 1 105 ? -11.280 -9.146 1.826 1.00 96.69 105 LEU A N 1
ATOM 811 C CA . LEU A 1 105 ? -11.341 -8.998 3.280 1.00 96.69 105 LEU A CA 1
ATOM 812 C C . LEU A 1 105 ? -12.024 -7.696 3.706 1.00 96.69 105 LEU A C 1
ATOM 814 O O . LEU A 1 105 ? -12.667 -7.651 4.750 1.00 96.69 105 LEU A O 1
ATOM 818 N N . SER A 1 106 ? -11.858 -6.632 2.919 1.00 96.62 106 SER A N 1
ATOM 819 C CA . SER A 1 106 ? -12.422 -5.310 3.196 1.00 96.62 106 SER A CA 1
ATOM 820 C C . SER A 1 106 ? -12.560 -4.510 1.903 1.00 96.62 106 SER A C 1
ATOM 822 O O . SER A 1 106 ? -11.720 -4.627 1.003 1.00 96.62 106 SER A O 1
ATOM 824 N N . GLU A 1 107 ? -13.620 -3.710 1.809 1.00 96.81 107 GLU A N 1
ATOM 825 C CA . GLU A 1 107 ? -13.802 -2.751 0.719 1.00 96.81 107 GLU A CA 1
ATOM 826 C C . GLU A 1 107 ? -12.792 -1.604 0.846 1.00 96.81 107 GLU A C 1
ATOM 828 O O . GLU A 1 107 ? -12.390 -1.215 1.946 1.00 96.81 107 GLU A O 1
ATOM 833 N N . VAL A 1 108 ? -12.386 -1.053 -0.299 1.00 96.94 108 VAL A N 1
ATOM 834 C CA . VAL A 1 108 ? -11.473 0.089 -0.368 1.00 96.94 108 VAL A CA 1
ATOM 835 C C . VAL A 1 108 ? -12.157 1.223 -1.118 1.00 96.94 108 VAL A C 1
ATOM 837 O O . VAL A 1 108 ? -12.554 1.061 -2.269 1.00 96.94 108 VAL A O 1
ATOM 840 N N . ASP A 1 109 ? -12.225 2.391 -0.490 1.00 96.50 109 ASP A N 1
ATOM 841 C CA . ASP A 1 109 ? -12.416 3.653 -1.193 1.00 96.50 109 ASP A CA 1
ATOM 842 C C . ASP A 1 109 ? -11.047 4.138 -1.689 1.00 96.50 109 ASP A C 1
ATOM 844 O O . ASP A 1 109 ? -10.171 4.540 -0.911 1.00 96.50 109 ASP A O 1
ATOM 848 N N . TYR A 1 110 ? -10.844 3.999 -2.998 1.00 93.88 110 TYR A N 1
ATOM 849 C CA . TYR A 1 110 ? -9.601 4.307 -3.690 1.00 93.88 110 TYR A CA 1
ATOM 850 C C . TYR A 1 110 ? -9.743 5.603 -4.483 1.00 93.88 110 TYR A C 1
ATOM 852 O O . TYR A 1 110 ? -10.603 5.728 -5.356 1.00 93.88 110 TYR A O 1
ATOM 860 N N . SER A 1 111 ? -8.836 6.547 -4.240 1.00 90.88 111 SER A N 1
ATOM 861 C CA . SER A 1 111 ? -8.781 7.809 -4.972 1.00 90.88 111 SER A CA 1
ATOM 862 C C . SER A 1 111 ? -7.369 8.104 -5.443 1.00 90.88 111 SER A C 1
ATOM 864 O O . SER A 1 111 ? -6.396 7.915 -4.715 1.00 90.88 111 SER A O 1
ATOM 866 N N . ILE A 1 112 ? -7.258 8.592 -6.672 1.00 87.88 112 ILE A N 1
ATOM 867 C CA . ILE A 1 112 ? -5.997 8.949 -7.307 1.00 87.88 112 ILE A CA 1
ATOM 868 C C . ILE A 1 112 ? -6.180 10.242 -8.101 1.00 87.88 112 ILE A C 1
ATOM 870 O O . ILE A 1 112 ? -7.150 10.408 -8.839 1.00 87.88 112 ILE A O 1
ATOM 874 N N . ASN A 1 113 ? -5.247 11.172 -7.938 1.00 85.56 113 ASN A N 1
ATOM 875 C CA . ASN A 1 113 ? -5.179 12.430 -8.681 1.00 85.56 113 ASN A CA 1
ATOM 876 C C . ASN A 1 113 ? -3.708 12.774 -8.967 1.00 85.56 113 ASN A C 1
ATOM 878 O O . ASN A 1 113 ? -2.822 11.990 -8.647 1.00 85.56 113 ASN A O 1
ATOM 882 N N . ASP A 1 114 ? -3.409 13.920 -9.579 1.00 82.56 114 ASP A N 1
ATOM 883 C CA . ASP A 1 114 ? -2.034 14.223 -10.007 1.00 82.56 114 ASP A CA 1
ATOM 884 C C . ASP A 1 114 ? -1.072 14.440 -8.830 1.00 82.56 114 ASP A C 1
ATOM 886 O O . ASP A 1 114 ? 0.144 14.329 -8.997 1.00 82.56 114 ASP A O 1
ATOM 890 N N . THR A 1 115 ? -1.625 14.713 -7.646 1.00 85.19 115 THR A N 1
ATOM 891 C CA . THR A 1 115 ? -0.904 15.069 -6.419 1.00 85.19 115 THR A CA 1
ATOM 892 C C . THR A 1 115 ? -0.812 13.934 -5.394 1.00 85.19 115 THR A C 1
ATOM 894 O O . THR A 1 115 ? -0.183 14.100 -4.345 1.00 85.19 115 THR A O 1
ATOM 897 N N . GLY A 1 116 ? -1.430 12.780 -5.664 1.00 87.88 116 GLY A N 1
ATOM 898 C CA . GLY A 1 116 ? -1.344 11.644 -4.756 1.00 87.88 116 GLY A CA 1
ATOM 899 C C . GLY A 1 116 ? -2.351 10.525 -4.991 1.00 87.88 116 GLY A C 1
ATOM 900 O O . GLY A 1 116 ? -3.220 10.589 -5.863 1.00 87.88 116 GLY A O 1
ATOM 901 N N . VAL A 1 117 ? -2.221 9.502 -4.151 1.00 90.25 117 VAL A N 1
ATOM 902 C CA . VAL A 1 117 ? -3.131 8.358 -4.035 1.00 90.25 117 VAL A CA 1
ATOM 903 C C . VAL A 1 117 ? -3.586 8.202 -2.586 1.00 90.25 117 VAL A C 1
ATOM 905 O O . VAL A 1 117 ? -2.820 8.447 -1.653 1.00 90.25 117 VAL A O 1
ATOM 908 N N . SER A 1 118 ? -4.839 7.803 -2.402 1.00 93.19 118 SER A N 1
ATOM 909 C CA . SER A 1 118 ? -5.449 7.538 -1.106 1.00 93.19 118 SER A CA 1
ATOM 910 C C . SER A 1 118 ? -6.162 6.193 -1.121 1.00 93.19 118 SER A C 1
ATOM 912 O O . SER A 1 118 ? -6.935 5.906 -2.035 1.00 93.19 118 SER A O 1
ATOM 914 N N . TYR A 1 119 ? -5.936 5.413 -0.068 1.00 95.19 119 TYR A N 1
ATOM 915 C CA . TYR A 1 119 ? -6.644 4.172 0.228 1.00 95.19 119 TYR A CA 1
ATOM 916 C C . TYR A 1 119 ? -7.375 4.355 1.549 1.00 95.19 119 TYR A C 1
ATOM 918 O O . TYR A 1 119 ? -6.722 4.603 2.562 1.00 95.19 119 TYR A O 1
ATOM 926 N N . THR A 1 120 ? -8.697 4.223 1.554 1.00 96.50 120 THR A N 1
ATOM 927 C CA . THR A 1 120 ? -9.483 4.172 2.790 1.00 96.50 120 THR A CA 1
ATOM 928 C C . THR A 1 120 ? -10.166 2.823 2.896 1.00 96.50 120 THR A C 1
ATOM 930 O O . THR A 1 120 ? -10.913 2.446 2.001 1.00 96.50 120 THR A O 1
ATOM 933 N N . PHE A 1 121 ? -9.915 2.093 3.977 1.00 95.69 121 PHE A N 1
ATOM 934 C CA . PHE A 1 121 ? -10.476 0.761 4.188 1.00 95.69 121 PHE A CA 1
ATOM 935 C C . PHE A 1 121 ? -10.769 0.504 5.660 1.00 95.69 121 PHE A C 1
ATOM 937 O O . PHE A 1 121 ? -10.157 1.099 6.555 1.00 95.69 121 PHE A O 1
ATOM 944 N N . ASP A 1 122 ? -11.723 -0.389 5.909 1.00 93.88 122 ASP A N 1
ATOM 945 C CA . ASP A 1 122 ? -12.030 -0.848 7.257 1.00 93.88 122 ASP A CA 1
ATOM 946 C C . ASP A 1 122 ? -10.995 -1.892 7.692 1.00 93.88 122 ASP A C 1
ATOM 948 O O . ASP A 1 122 ? -10.732 -2.869 6.990 1.00 93.88 122 ASP A O 1
ATOM 952 N N . THR A 1 123 ? -10.393 -1.663 8.852 1.00 91.00 123 THR A N 1
ATOM 953 C CA . THR A 1 123 ? -9.419 -2.554 9.486 1.00 91.00 123 THR A CA 1
ATOM 954 C C . THR A 1 123 ? -10.063 -3.569 10.423 1.00 91.00 123 THR A C 1
ATOM 956 O O . THR A 1 123 ? -9.383 -4.479 10.911 1.00 91.00 123 THR A O 1
ATOM 959 N N . ALA A 1 124 ? -11.373 -3.460 10.668 1.00 88.75 124 ALA A N 1
ATOM 960 C CA . ALA A 1 124 ? -12.128 -4.450 11.415 1.00 88.75 124 ALA A CA 1
ATOM 961 C C . ALA A 1 124 ? -11.991 -5.826 10.743 1.00 88.75 124 ALA A C 1
ATOM 963 O O . ALA A 1 124 ? -12.316 -6.007 9.577 1.00 88.75 124 ALA A O 1
ATOM 964 N N . GLY A 1 125 ? -11.483 -6.807 11.490 1.00 84.31 125 GLY A N 1
ATOM 965 C CA . GLY A 1 125 ? -11.274 -8.167 10.981 1.00 84.31 125 GLY A CA 1
ATOM 966 C C . GLY A 1 125 ? -9.958 -8.400 10.228 1.00 84.31 125 GLY A C 1
ATOM 967 O O . GLY A 1 125 ? -9.648 -9.551 9.947 1.00 84.31 125 GLY A O 1
ATOM 968 N N . LEU A 1 126 ? -9.132 -7.371 9.985 1.00 87.12 126 LEU A N 1
ATOM 969 C CA . LEU A 1 126 ? -7.805 -7.534 9.360 1.00 87.12 126 LEU A CA 1
ATOM 970 C C . LEU A 1 126 ? -6.708 -7.995 10.340 1.00 87.12 126 LEU A C 1
ATOM 972 O O . LEU A 1 126 ? -5.563 -8.182 9.938 1.00 87.12 126 LEU A O 1
ATOM 976 N N . TYR A 1 127 ? -7.046 -8.172 11.624 1.00 84.00 127 TYR A N 1
ATOM 977 C CA . TYR A 1 127 ? -6.126 -8.576 12.700 1.00 84.00 127 TYR A CA 1
ATOM 978 C C . TYR A 1 127 ? -4.818 -7.763 12.735 1.00 84.00 127 TYR A C 1
ATOM 980 O O . TYR A 1 127 ? -3.736 -8.312 12.940 1.00 84.00 127 TYR A O 1
ATOM 988 N N . LEU A 1 128 ? -4.916 -6.444 12.546 1.00 83.81 128 LEU A N 1
ATOM 989 C CA . LEU A 1 128 ? -3.769 -5.548 12.678 1.00 83.81 128 LEU A CA 1
ATOM 990 C C . LEU A 1 128 ? -3.379 -5.426 14.156 1.00 83.81 128 LEU A C 1
ATOM 992 O O . LEU A 1 128 ? -4.219 -5.131 15.010 1.00 83.81 128 LEU A O 1
ATOM 996 N N . GLY A 1 129 ? -2.109 -5.675 14.467 1.00 73.75 129 GLY A N 1
ATOM 997 C CA . GLY A 1 129 ? -1.566 -5.476 15.804 1.00 73.75 129 GLY A CA 1
ATOM 998 C C . GLY A 1 129 ? -1.419 -3.995 16.161 1.00 73.75 129 GLY A C 1
ATOM 999 O O . GLY A 1 129 ? -1.662 -3.096 15.361 1.00 73.75 129 GLY A O 1
ATOM 1000 N N . ASN A 1 130 ? -0.923 -3.730 17.373 1.00 73.62 130 ASN A N 1
ATOM 1001 C CA . ASN A 1 130 ? -0.613 -2.365 17.836 1.00 73.62 130 ASN A CA 1
ATOM 1002 C C . ASN A 1 130 ? 0.541 -1.705 17.054 1.00 73.62 130 ASN A C 1
ATOM 1004 O O . ASN A 1 130 ? 0.834 -0.525 17.245 1.00 73.62 130 ASN A O 1
ATOM 1008 N N . LYS A 1 131 ? 1.221 -2.490 16.218 1.00 77.06 131 LYS A N 1
ATOM 1009 C CA . LYS A 1 131 ? 2.251 -2.081 15.275 1.00 77.06 131 LYS A CA 1
ATOM 1010 C C . LYS A 1 131 ? 1.949 -2.788 13.964 1.00 77.06 131 LYS A C 1
ATOM 1012 O O . LYS A 1 131 ? 1.712 -3.993 13.979 1.00 77.06 131 LYS A O 1
ATOM 1017 N N . PHE A 1 132 ? 1.980 -2.059 12.859 1.00 81.81 132 PHE A N 1
ATOM 1018 C CA . PHE A 1 132 ? 1.868 -2.630 11.524 1.00 81.81 132 PHE A CA 1
ATOM 1019 C C . PHE A 1 132 ? 2.853 -1.923 10.596 1.00 81.81 132 PHE A C 1
ATOM 1021 O O . PHE A 1 132 ? 3.108 -0.732 10.742 1.00 81.81 132 PHE A O 1
ATOM 1028 N N . GLY A 1 133 ? 3.441 -2.670 9.671 1.00 86.69 133 GLY A N 1
ATOM 1029 C CA . GLY A 1 133 ? 4.288 -2.116 8.624 1.00 86.69 133 GLY A CA 1
ATOM 1030 C C . GLY A 1 133 ? 3.458 -1.797 7.394 1.00 86.69 133 GLY A C 1
ATOM 1031 O O . GLY A 1 133 ? 2.542 -2.549 7.064 1.00 86.69 133 G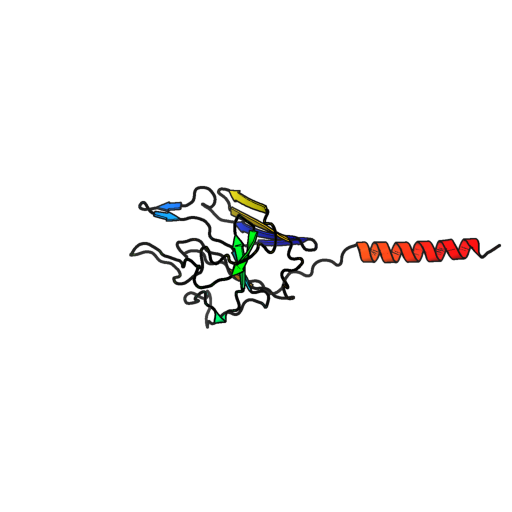LY A O 1
ATOM 1032 N N . LEU A 1 134 ? 3.808 -0.716 6.707 1.00 89.69 134 LEU A N 1
ATOM 1033 C CA . LEU A 1 134 ? 3.327 -0.432 5.363 1.00 89.69 134 LEU A CA 1
ATOM 1034 C C . LEU A 1 134 ? 4.489 -0.402 4.389 1.00 89.69 134 LEU A C 1
ATOM 1036 O O . LEU A 1 134 ? 5.578 0.042 4.751 1.00 89.69 134 LEU A O 1
ATOM 1040 N N . HIS A 1 135 ? 4.213 -0.825 3.163 1.00 90.69 135 HIS A N 1
ATOM 1041 C CA . HIS A 1 135 ? 5.102 -0.694 2.022 1.00 90.69 135 HIS A CA 1
ATOM 1042 C C . HIS A 1 135 ? 4.312 -0.185 0.825 1.00 90.69 135 HIS A C 1
ATOM 1044 O O . HIS A 1 135 ? 3.244 -0.707 0.497 1.00 90.69 135 HIS A O 1
ATOM 1050 N N . TRP A 1 136 ? 4.854 0.826 0.158 1.00 91.38 136 TRP A N 1
ATOM 1051 C CA . TRP A 1 136 ? 4.335 1.311 -1.108 1.00 91.38 136 TRP A CA 1
ATOM 1052 C C . TRP A 1 136 ? 5.473 1.804 -1.998 1.00 91.38 136 TRP A C 1
ATOM 1054 O O . TRP A 1 136 ? 6.396 2.484 -1.536 1.00 91.38 136 TRP A O 1
ATOM 1064 N N . THR A 1 137 ? 5.380 1.518 -3.294 1.00 88.69 137 THR A N 1
ATOM 1065 C CA . THR A 1 137 ? 6.283 2.076 -4.301 1.00 88.69 137 THR A CA 1
ATOM 1066 C C . THR A 1 137 ? 5.623 2.154 -5.678 1.00 88.69 137 THR A C 1
ATOM 1068 O O . THR A 1 137 ? 4.588 1.541 -5.931 1.00 88.69 137 THR A O 1
ATOM 1071 N N . MET A 1 138 ? 6.225 2.915 -6.591 1.00 87.00 138 MET A N 1
ATOM 1072 C CA . MET A 1 138 ? 5.886 2.905 -8.017 1.00 87.00 138 MET A CA 1
ATOM 1073 C C . MET A 1 138 ? 6.701 1.845 -8.761 1.00 87.00 138 MET A C 1
ATOM 1075 O O . MET A 1 138 ? 7.750 1.421 -8.287 1.00 87.00 138 MET A O 1
ATOM 1079 N N . ARG A 1 139 ? 6.288 1.480 -9.983 1.00 87.06 139 ARG A N 1
ATOM 1080 C CA . ARG A 1 139 ? 7.009 0.509 -10.836 1.00 87.06 139 ARG A CA 1
ATOM 1081 C C . ARG A 1 139 ? 8.515 0.779 -10.946 1.00 87.06 139 ARG A C 1
ATOM 1083 O O . ARG A 1 139 ? 9.301 -0.159 -10.902 1.00 87.06 139 ARG A O 1
ATOM 1090 N N . CYS A 1 140 ? 8.913 2.045 -11.065 1.00 79.88 140 CYS A N 1
ATOM 1091 C CA . CYS A 1 140 ? 10.315 2.439 -11.181 1.00 79.88 140 CYS A CA 1
ATOM 1092 C C . CYS A 1 140 ? 11.091 2.423 -9.862 1.00 79.88 140 CYS A C 1
ATOM 1094 O O . CYS A 1 140 ? 12.274 2.712 -9.919 1.00 79.88 140 CYS A O 1
ATOM 1096 N N . GLY A 1 141 ? 10.489 2.130 -8.701 1.00 75.81 141 GLY A N 1
ATOM 1097 C CA . GLY A 1 141 ? 11.198 1.923 -7.430 1.00 75.81 141 GLY A CA 1
ATOM 1098 C C . GLY A 1 141 ? 12.100 3.073 -6.968 1.00 75.81 141 GLY A C 1
ATOM 1099 O O . GLY A 1 141 ? 13.002 2.859 -6.159 1.00 75.81 141 GLY A O 1
ATOM 1100 N N . ASN A 1 142 ? 11.933 4.273 -7.523 1.00 71.75 142 ASN A N 1
ATOM 1101 C CA . ASN A 1 142 ? 12.713 5.463 -7.182 1.00 71.75 142 ASN A CA 1
ATOM 1102 C C . ASN A 1 142 ? 12.292 6.016 -5.810 1.00 71.75 142 ASN A C 1
ATOM 1104 O O . ASN A 1 142 ? 13.136 6.490 -5.053 1.00 71.75 142 ASN A O 1
ATOM 1108 N N . ASP A 1 143 ? 11.008 5.864 -5.484 1.00 73.31 143 ASP A N 1
ATOM 1109 C CA . ASP A 1 143 ? 10.404 6.200 -4.204 1.00 73.31 143 ASP A CA 1
ATOM 1110 C C . ASP A 1 143 ? 9.807 4.927 -3.596 1.00 73.31 143 ASP A C 1
ATOM 1112 O O . ASP A 1 143 ? 8.745 4.460 -4.011 1.00 73.31 143 ASP A O 1
ATOM 1116 N N . VAL A 1 144 ? 10.500 4.332 -2.624 1.00 77.12 144 VAL A N 1
ATOM 1117 C CA . VAL A 1 144 ? 9.893 3.330 -1.734 1.00 77.12 144 VAL A CA 1
ATOM 1118 C C . VAL A 1 144 ? 9.635 4.012 -0.409 1.00 77.12 144 VAL A C 1
ATOM 1120 O O . VAL A 1 144 ? 10.549 4.606 0.179 1.00 77.12 144 VAL A O 1
ATOM 1123 N N . ILE A 1 145 ? 8.383 3.940 0.022 1.00 77.69 145 ILE A N 1
ATOM 1124 C CA . ILE A 1 145 ? 7.914 4.505 1.273 1.00 77.69 145 ILE A CA 1
ATOM 1125 C C . ILE A 1 145 ? 7.492 3.345 2.156 1.00 77.69 145 ILE A C 1
ATOM 1127 O O . ILE A 1 145 ? 6.550 2.620 1.837 1.00 77.69 145 ILE A O 1
ATOM 1131 N N . GLU A 1 146 ? 8.197 3.200 3.269 1.00 75.25 146 GLU A N 1
ATOM 1132 C CA . GLU A 1 146 ? 7.940 2.155 4.244 1.00 75.25 146 GLU A CA 1
ATOM 1133 C C . GLU A 1 146 ? 7.886 2.722 5.655 1.00 75.25 146 GLU A C 1
ATOM 1135 O O . GLU A 1 146 ? 8.510 3.740 5.971 1.00 75.25 146 GLU A O 1
ATOM 1140 N N . GLY A 1 147 ? 7.140 2.019 6.499 1.00 67.25 147 GLY A N 1
ATOM 1141 C CA . GLY A 1 147 ? 7.097 2.237 7.935 1.00 67.25 147 GLY A CA 1
ATOM 1142 C C . GLY A 1 147 ? 5.684 2.339 8.494 1.00 67.25 147 GLY A C 1
ATOM 1143 O O . GLY A 1 147 ? 4.760 2.774 7.816 1.00 67.25 147 GLY A O 1
ATOM 1144 N N . LEU A 1 148 ? 5.546 1.920 9.755 1.00 64.06 148 LEU A N 1
ATOM 1145 C CA . LEU A 1 148 ? 4.872 2.662 10.823 1.00 64.06 148 LEU A CA 1
ATOM 1146 C C . LEU A 1 148 ? 5.189 2.016 12.182 1.00 64.06 148 L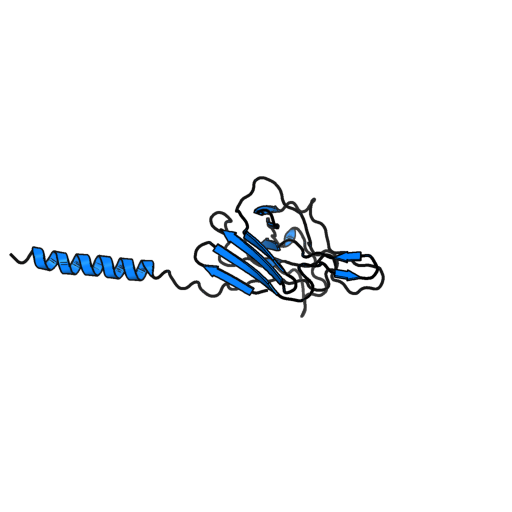EU A C 1
ATOM 1148 O O . LEU A 1 148 ? 4.904 0.846 12.418 1.00 64.06 148 LEU A O 1
ATOM 1152 N N . ASP A 1 149 ? 5.768 2.796 13.092 1.00 52.62 149 ASP A N 1
ATOM 1153 C CA . ASP A 1 149 ? 5.850 2.491 14.526 1.00 52.62 149 ASP A CA 1
ATOM 1154 C C . ASP A 1 149 ? 6.151 3.799 15.287 1.00 52.62 149 ASP A C 1
ATOM 1156 O O . ASP A 1 149 ? 7.215 4.379 15.048 1.00 52.62 149 ASP A O 1
ATOM 1160 N N . PRO A 1 150 ? 5.285 4.297 16.196 1.00 54.59 150 PRO A N 1
ATOM 1161 C CA . PRO A 1 150 ? 3.936 3.839 16.554 1.00 54.59 150 PRO A CA 1
ATOM 1162 C C . PRO A 1 150 ? 2.805 4.622 15.851 1.00 54.59 150 PRO A C 1
ATOM 1164 O O . PRO A 1 150 ? 2.990 5.749 15.390 1.00 54.59 150 PRO A O 1
ATOM 1167 N N . ILE A 1 151 ? 1.594 4.049 15.844 1.00 54.69 151 ILE A N 1
ATOM 1168 C CA . ILE A 1 151 ? 0.352 4.788 15.556 1.00 54.69 151 ILE A CA 1
ATOM 1169 C C . ILE A 1 151 ? 0.206 5.868 16.645 1.00 54.69 151 ILE A C 1
ATOM 1171 O O . ILE A 1 151 ? 0.306 5.524 17.829 1.00 54.69 151 ILE A O 1
ATOM 1175 N N . PRO A 1 152 ? -0.025 7.155 16.318 1.00 52.75 152 PRO A N 1
ATOM 1176 C CA . PRO A 1 152 ? -0.369 8.132 17.345 1.00 52.75 152 PRO A CA 1
ATOM 1177 C C . PRO A 1 152 ? -1.606 7.618 18.099 1.00 52.75 152 PRO A C 1
ATOM 1179 O O . PRO A 1 152 ? -2.558 7.184 17.448 1.00 52.75 152 PRO A O 1
ATOM 1182 N N . PRO A 1 153 ? -1.597 7.592 19.445 1.00 49.12 153 PRO A N 1
ATOM 1183 C CA . PRO A 1 153 ? -2.671 6.983 20.217 1.00 49.12 153 PRO A CA 1
ATOM 1184 C C . PRO A 1 153 ? -4.011 7.566 19.776 1.00 49.12 153 PRO A C 1
ATOM 1186 O O . PRO A 1 153 ? -4.218 8.779 19.844 1.00 49.12 153 PRO A O 1
ATOM 1189 N N . VAL A 1 154 ? -4.899 6.695 19.290 1.00 54.19 154 VAL A N 1
ATOM 1190 C CA . VAL A 1 154 ? -6.273 7.068 18.960 1.00 54.19 154 VAL A CA 1
ATOM 1191 C C . VAL A 1 154 ? -6.889 7.617 20.247 1.00 54.19 154 VAL A C 1
ATOM 1193 O O . VAL A 1 154 ? -6.892 6.898 21.252 1.00 54.19 154 VAL A O 1
ATOM 1196 N N . PRO A 1 155 ? -7.374 8.872 20.268 1.00 54.56 155 PRO A N 1
ATOM 1197 C CA . PRO A 1 155 ? -8.066 9.395 21.433 1.00 54.56 155 PRO A CA 1
ATOM 1198 C C . PRO A 1 155 ? -9.219 8.455 21.772 1.00 54.56 155 PRO A C 1
ATOM 1200 O O . PRO A 1 155 ? -10.028 8.131 20.899 1.00 54.56 155 PRO A O 1
ATOM 1203 N N . GLU A 1 156 ? -9.272 7.989 23.018 1.00 65.19 156 GLU A N 1
ATOM 1204 C CA . GLU A 1 156 ? -10.346 7.114 23.484 1.00 65.19 156 GLU A CA 1
ATOM 1205 C C . GLU A 1 156 ? -11.702 7.725 23.092 1.00 65.19 156 GLU A C 1
ATOM 1207 O O . GLU A 1 156 ? -11.918 8.926 23.312 1.00 65.19 156 GLU A O 1
ATOM 1212 N N . PRO A 1 157 ? -12.614 6.953 22.473 1.00 64.25 157 PRO A N 1
ATOM 1213 C CA . PRO A 1 157 ? -13.825 7.533 21.932 1.00 64.25 157 PRO A CA 1
ATOM 1214 C C . PRO A 1 157 ? -14.630 8.194 23.053 1.00 64.25 157 PRO A C 1
ATOM 1216 O O . PRO A 1 157 ? -14.890 7.599 24.102 1.00 64.25 157 PRO A O 1
ATOM 1219 N N . ALA A 1 158 ? -15.075 9.431 22.806 1.00 80.25 158 ALA A N 1
ATOM 1220 C CA . ALA A 1 158 ? -15.873 10.227 23.744 1.00 80.25 158 ALA A CA 1
ATOM 1221 C C . ALA A 1 158 ? -17.164 9.519 24.204 1.00 80.25 158 ALA A C 1
ATOM 1223 O O . ALA A 1 158 ? -17.818 9.964 25.145 1.00 80.25 158 ALA A O 1
ATOM 1224 N N . THR A 1 159 ? -17.522 8.397 23.576 1.00 76.06 159 THR A N 1
ATOM 1225 C CA . THR A 1 159 ? -18.587 7.488 23.993 1.00 76.06 159 THR A CA 1
ATOM 1226 C C . THR A 1 159 ? -18.371 6.920 25.395 1.00 76.06 159 THR A C 1
ATOM 1228 O O . THR A 1 159 ? -19.354 6.782 26.115 1.00 76.06 159 THR A O 1
ATOM 1231 N N . LEU A 1 160 ? -17.133 6.660 25.840 1.00 82.06 160 LEU A N 1
ATOM 1232 C CA . LEU A 1 160 ? -16.859 6.213 27.216 1.00 82.06 160 LEU A CA 1
ATOM 1233 C C . LEU A 1 160 ? -17.133 7.321 28.236 1.00 82.06 160 LEU A C 1
ATOM 1235 O O . LEU A 1 160 ? -17.739 7.075 29.281 1.00 82.06 160 LEU A O 1
ATOM 1239 N N . LEU A 1 161 ? -16.767 8.559 27.900 1.00 84.56 161 LEU A N 1
ATOM 1240 C CA . LEU A 1 161 ? -17.107 9.730 28.703 1.00 84.56 161 LEU A CA 1
ATOM 1241 C C . LEU A 1 161 ? -18.627 9.952 28.733 1.00 84.56 161 LEU A C 1
ATOM 1243 O O . LEU A 1 161 ? -19.194 10.175 29.802 1.00 84.56 161 LEU A O 1
ATOM 1247 N N . LEU A 1 162 ? -19.303 9.838 27.585 1.00 87.69 162 LEU A N 1
ATOM 1248 C CA . LEU A 1 162 ? -20.758 9.972 27.484 1.00 87.69 162 LEU A CA 1
ATOM 1249 C C . LEU A 1 162 ? -21.493 8.871 28.261 1.00 87.69 162 LEU A C 1
ATOM 1251 O O . LEU A 1 162 ? -22.486 9.152 28.928 1.00 87.69 162 LEU A O 1
ATOM 1255 N N . LEU A 1 163 ? -20.994 7.634 28.211 1.00 90.19 163 LEU A N 1
ATOM 1256 C CA . LEU A 1 163 ? -21.512 6.499 28.970 1.00 90.19 163 LEU A CA 1
ATOM 1257 C C . LEU A 1 163 ? -21.339 6.731 30.475 1.00 90.19 163 LEU A C 1
ATOM 1259 O O . LEU A 1 163 ? -22.291 6.555 31.235 1.00 90.19 163 LEU A O 1
ATOM 1263 N N . GLY A 1 164 ? -20.157 7.187 30.901 1.00 89.44 164 GLY A N 1
ATOM 1264 C CA . GLY A 1 164 ? -19.884 7.546 32.292 1.00 89.44 164 GLY A CA 1
ATOM 1265 C C . GLY A 1 164 ? -20.807 8.657 32.797 1.00 89.44 164 GLY A C 1
ATOM 1266 O O . GLY A 1 164 ? -21.433 8.519 33.848 1.00 89.44 164 GLY A O 1
ATOM 1267 N N . LEU A 1 165 ? -20.970 9.731 32.021 1.00 92.00 165 LEU A N 1
ATOM 1268 C CA . LEU A 1 165 ? -21.882 10.831 32.344 1.00 92.00 165 LEU A CA 1
ATOM 1269 C C . LEU A 1 165 ? -23.354 10.389 32.338 1.00 92.00 165 LEU A C 1
ATOM 1271 O O . 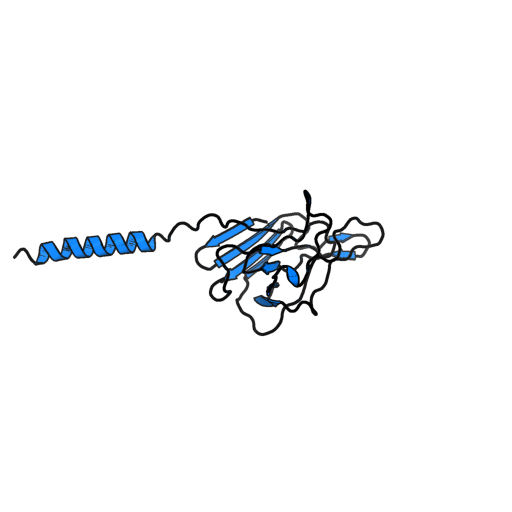LEU A 1 165 ? -24.119 10.810 33.207 1.00 92.00 165 LEU A O 1
ATOM 1275 N N . GLY A 1 166 ? -23.749 9.504 31.421 1.00 92.31 166 GLY A N 1
ATOM 1276 C CA . GLY A 1 166 ? -25.089 8.918 31.370 1.00 92.31 166 GLY A CA 1
ATOM 1277 C C . GLY A 1 166 ? -25.412 8.080 32.610 1.00 92.31 166 GLY A C 1
ATOM 1278 O O . GLY A 1 166 ? -26.469 8.255 33.221 1.00 92.31 166 GLY A O 1
ATOM 1279 N N . LEU A 1 167 ? -24.479 7.225 33.041 1.00 93.12 167 LEU A N 1
ATOM 1280 C CA . LEU A 1 167 ? -24.609 6.415 34.258 1.00 93.12 167 LEU A CA 1
ATOM 1281 C C . LEU A 1 167 ? -24.650 7.280 35.524 1.00 93.12 167 LEU A C 1
ATOM 1283 O O . LEU A 1 167 ? -25.478 7.045 36.407 1.00 93.12 167 LEU A O 1
ATOM 1287 N N . LEU A 1 168 ? -23.813 8.318 35.603 1.00 92.00 168 LEU A N 1
ATOM 1288 C CA . LEU A 1 168 ? -23.848 9.291 36.698 1.00 92.00 168 LEU A CA 1
ATOM 1289 C C . LEU A 1 168 ? -25.184 10.047 36.736 1.00 92.00 168 LEU A C 1
ATOM 1291 O O . LEU A 1 168 ? -25.782 10.183 37.805 1.00 92.00 168 LEU A O 1
ATOM 1295 N N . GLY A 1 169 ? -25.694 10.478 35.580 1.00 91.12 169 GLY A N 1
ATOM 1296 C CA . GLY A 1 169 ? -26.998 11.130 35.454 1.00 91.12 169 GLY A CA 1
ATOM 1297 C C . GLY A 1 169 ? -28.148 10.245 35.945 1.00 91.12 169 GLY A C 1
ATOM 1298 O O . GLY A 1 169 ? -28.967 10.686 36.756 1.00 91.12 169 GLY A O 1
ATOM 1299 N N . LEU A 1 170 ? -28.170 8.973 35.537 1.00 89.94 170 LEU A N 1
ATOM 1300 C CA . LEU A 1 170 ? -29.137 7.974 36.010 1.00 89.94 170 LEU A CA 1
ATOM 1301 C C . LEU A 1 170 ? -29.023 7.730 37.524 1.00 89.94 170 LEU A C 1
ATOM 1303 O O . LEU A 1 170 ? -30.039 7.657 38.221 1.00 89.94 170 LEU A O 1
ATOM 1307 N N . GLY A 1 171 ? -27.799 7.656 38.053 1.00 89.06 171 GLY A N 1
ATOM 1308 C CA . GLY A 1 171 ? -27.527 7.480 39.480 1.00 89.06 171 GLY A CA 1
ATOM 1309 C C . GLY A 1 171 ? -27.971 8.663 40.348 1.00 89.06 171 GLY A C 1
ATOM 1310 O O . GLY A 1 171 ? -28.432 8.468 41.472 1.00 89.06 171 GLY A O 1
ATOM 1311 N N . VAL A 1 172 ? -27.876 9.897 39.848 1.00 87.50 172 VAL A N 1
ATOM 1312 C CA . VAL A 1 172 ? -28.367 11.097 40.552 1.00 87.50 172 VAL A CA 1
ATOM 1313 C C . VAL A 1 172 ? -29.891 11.211 40.453 1.00 87.50 172 VAL A C 1
ATOM 1315 O O . VAL A 1 172 ? -30.552 11.553 41.439 1.00 87.50 172 VAL A O 1
ATOM 1318 N N . ALA A 1 173 ? -30.470 10.895 39.292 1.00 83.56 173 ALA A N 1
ATOM 1319 C CA . ALA A 1 173 ? -31.915 10.936 39.076 1.00 83.56 173 ALA A CA 1
ATOM 1320 C C . ALA A 1 173 ? -32.666 9.887 39.915 1.00 83.56 173 ALA A C 1
ATOM 1322 O O . ALA A 1 173 ? -33.722 10.190 40.478 1.00 83.56 173 ALA A O 1
ATOM 1323 N N . SER A 1 174 ? -32.112 8.680 40.064 1.00 79.12 174 SER A N 1
ATOM 1324 C CA . SER A 1 174 ? -32.708 7.620 40.886 1.00 79.12 174 SER A CA 1
ATOM 1325 C C . SER A 1 174 ? -32.775 8.009 42.368 1.00 79.12 174 SER A C 1
ATOM 1327 O O . SER A 1 174 ? -33.826 7.851 42.988 1.00 79.12 174 SER A O 1
ATOM 1329 N N . ARG A 1 175 ? -31.735 8.650 42.925 1.00 73.81 175 ARG A N 1
ATOM 1330 C CA . ARG A 1 175 ? -31.727 9.130 44.325 1.00 73.81 175 ARG A CA 1
ATOM 1331 C C . ARG A 1 175 ? -32.810 10.167 44.636 1.00 73.81 175 ARG A C 1
ATOM 1333 O O . ARG A 1 175 ? -33.240 10.260 45.782 1.00 73.81 175 ARG A O 1
ATOM 1340 N N . LYS A 1 176 ? -33.268 10.943 43.645 1.00 64.44 176 LYS A N 1
ATOM 1341 C CA . LYS A 1 176 ? -34.369 11.906 43.831 1.00 64.44 176 LYS A CA 1
ATOM 1342 C C . LYS A 1 176 ? -35.745 11.239 43.880 1.00 64.44 176 LYS A C 1
ATOM 1344 O O . LYS A 1 176 ? -36.636 11.784 44.519 1.00 64.44 176 LYS A O 1
ATOM 1349 N N . LYS A 1 177 ? -35.925 10.067 43.257 1.00 58.47 177 LYS A N 1
ATOM 1350 C CA . LYS A 1 177 ? -37.195 9.317 43.306 1.00 58.47 177 LYS A CA 1
ATOM 1351 C C . LYS A 1 177 ? -37.401 8.543 44.612 1.00 58.47 177 LYS A C 1
ATOM 1353 O O . LYS A 1 177 ? -38.545 8.350 44.998 1.00 58.47 177 LYS A O 1
ATOM 1358 N N . PHE A 1 178 ? -36.324 8.146 45.293 1.00 60.03 178 PHE A N 1
ATOM 1359 C CA . PHE A 1 178 ? -36.390 7.402 46.562 1.00 60.03 178 PHE A CA 1
ATOM 1360 C C . PHE A 1 178 ? -36.407 8.287 47.822 1.00 60.03 178 PHE A C 1
ATOM 1362 O O . PHE A 1 178 ? -36.473 7.768 48.929 1.00 60.03 178 PHE A O 1
ATOM 1369 N N . LYS A 1 179 ? -36.380 9.620 47.674 1.00 55.47 179 LYS A N 1
ATOM 1370 C CA . LYS A 1 179 ? -36.754 10.562 48.740 1.00 55.47 179 LYS A CA 1
ATOM 1371 C C . LYS A 1 179 ? -38.234 10.941 48.584 1.00 55.47 179 LYS A C 1
ATOM 1373 O O . LYS A 1 179 ? -38.547 12.041 48.135 1.00 55.47 179 LYS A O 1
ATOM 1378 N N . LYS A 1 180 ? -39.126 10.006 48.897 1.00 48.06 180 LYS A N 1
ATOM 1379 C CA . LYS A 1 180 ? -40.541 10.243 49.198 1.00 48.06 180 LYS A CA 1
ATOM 1380 C C . LYS A 1 180 ? -40.891 9.454 50.445 1.00 48.06 180 LYS A C 1
ATOM 1382 O O . LYS A 1 180 ? -40.410 8.305 50.530 1.00 48.06 180 LYS A O 1
#